Protein AF-A0A4P6FM13-F1 (afdb_monomer_lite)

Radius of gyration: 21.57 Å; chains: 1; bounding box: 32×63×70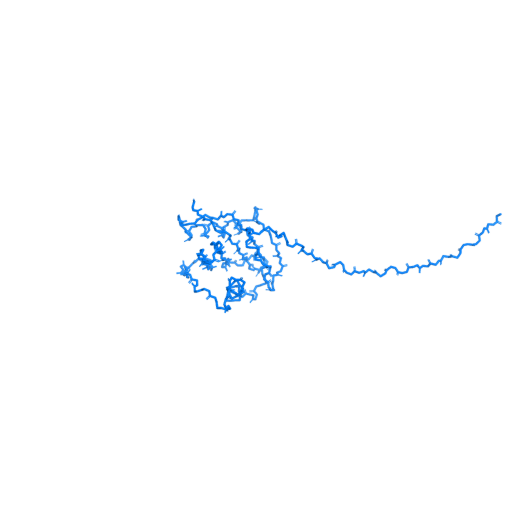 Å

pLDDT: mean 71.5, std 18.55, range [35.5, 91.69]

Structure (mmCIF, N/CA/C/O backbone):
data_AF-A0A4P6FM13-F1
#
_entry.id   AF-A0A4P6FM13-F1
#
loop_
_atom_site.group_PDB
_atom_site.id
_atom_site.type_symbol
_atom_site.label_atom_id
_atom_site.label_alt_id
_atom_site.label_comp_id
_atom_site.label_asym_id
_atom_site.label_entity_id
_atom_site.label_seq_id
_atom_site.pdbx_PDB_ins_code
_atom_site.Cartn_x
_atom_site.Cartn_y
_atom_site.Cartn_z
_atom_site.occupancy
_atom_site.B_iso_or_equiv
_atom_site.auth_seq_id
_atom_site.auth_comp_id
_atom_site.auth_asym_id
_atom_site.auth_atom_id
_atom_site.pdbx_PDB_model_num
ATOM 1 N N . MET A 1 1 ? -20.157 48.550 -53.881 1.00 40.59 1 MET A N 1
ATOM 2 C CA . MET A 1 1 ? -18.967 47.675 -53.792 1.00 40.59 1 MET A CA 1
ATOM 3 C C . MET A 1 1 ? -17.874 48.526 -53.152 1.00 40.59 1 MET A C 1
ATOM 5 O O . MET A 1 1 ? -17.616 49.578 -53.703 1.00 40.59 1 MET A O 1
ATOM 9 N N . THR A 1 2 ? -17.280 48.306 -51.981 1.00 39.50 2 THR A N 1
ATOM 10 C CA . THR A 1 2 ? -17.276 47.221 -50.989 1.00 39.50 2 THR A CA 1
ATOM 11 C C . THR A 1 2 ? -16.738 47.860 -49.692 1.00 39.50 2 THR A C 1
ATOM 13 O O . THR A 1 2 ? -15.827 48.681 -49.754 1.00 39.50 2 THR A O 1
ATOM 16 N N . ARG A 1 3 ? -17.341 47.565 -48.532 1.00 35.50 3 ARG A N 1
ATOM 17 C CA . ARG A 1 3 ? -16.972 48.131 -47.218 1.00 35.50 3 ARG A CA 1
ATOM 18 C C . ARG A 1 3 ? -15.651 47.521 -46.728 1.00 35.50 3 ARG A C 1
ATOM 20 O O . ARG A 1 3 ? -15.518 46.302 -46.743 1.00 35.50 3 ARG A O 1
ATOM 27 N N . ALA A 1 4 ? -14.718 48.353 -46.263 1.00 41.19 4 ALA A N 1
ATOM 28 C CA . ALA A 1 4 ? -13.520 47.923 -45.544 1.00 41.19 4 ALA A CA 1
ATOM 29 C C . ALA A 1 4 ? -13.876 47.613 -44.080 1.00 41.19 4 ALA A C 1
ATOM 31 O O . ALA A 1 4 ? -14.456 48.455 -43.395 1.00 41.19 4 ALA A O 1
ATOM 32 N N . ALA A 1 5 ? -13.547 46.410 -43.611 1.00 41.31 5 ALA A N 1
ATOM 33 C CA . ALA A 1 5 ? -13.718 45.999 -42.222 1.00 41.31 5 ALA A CA 1
ATOM 34 C C . ALA A 1 5 ? -12.339 45.791 -41.579 1.00 41.31 5 ALA A C 1
ATOM 36 O O . ALA A 1 5 ? -11.541 44.973 -42.033 1.00 41.31 5 ALA A O 1
ATOM 37 N N . ILE A 1 6 ? -12.070 46.568 -40.529 1.00 40.12 6 ILE A N 1
ATOM 38 C CA . ILE A 1 6 ? -10.888 46.471 -39.669 1.00 40.12 6 ILE A CA 1
ATOM 39 C C . ILE A 1 6 ? -11.057 45.235 -38.780 1.00 40.12 6 ILE A C 1
ATOM 41 O O . ILE A 1 6 ? -12.020 45.136 -38.024 1.00 40.12 6 ILE A O 1
ATOM 45 N N . THR A 1 7 ? -10.130 44.284 -38.890 1.00 38.47 7 THR A N 1
ATOM 46 C CA . THR A 1 7 ? -10.098 43.070 -38.065 1.00 38.47 7 THR A CA 1
ATOM 47 C C . THR A 1 7 ? -9.257 43.340 -36.821 1.00 38.47 7 THR A C 1
ATOM 49 O O . THR A 1 7 ? -8.052 43.555 -36.920 1.00 38.47 7 THR A O 1
ATOM 52 N N . ILE A 1 8 ? -9.893 43.339 -35.649 1.00 46.66 8 ILE A N 1
ATOM 53 C CA . ILE A 1 8 ? -9.221 43.381 -34.346 1.00 46.66 8 ILE A CA 1
ATOM 54 C C . ILE A 1 8 ? -8.972 41.930 -33.922 1.00 46.66 8 ILE A C 1
ATOM 56 O O . ILE A 1 8 ? -9.914 41.173 -33.698 1.00 46.66 8 ILE A O 1
ATOM 60 N N . ILE A 1 9 ? -7.702 41.538 -33.831 1.00 46.56 9 ILE A N 1
ATOM 61 C CA . ILE A 1 9 ? -7.288 40.227 -33.320 1.00 46.56 9 ILE A CA 1
ATOM 62 C C . ILE A 1 9 ? -7.327 40.289 -31.788 1.00 46.56 9 ILE A C 1
ATOM 64 O O . ILE A 1 9 ? -6.467 40.909 -31.166 1.00 46.56 9 ILE A O 1
ATOM 68 N N . MET A 1 10 ? -8.331 39.658 -31.174 1.00 41.50 10 MET A N 1
ATOM 69 C CA . MET A 1 10 ? -8.315 39.362 -29.740 1.00 41.50 10 MET A CA 1
ATOM 70 C C . MET A 1 10 ? -7.455 38.121 -29.491 1.00 41.50 10 MET A C 1
ATOM 72 O O . MET A 1 10 ? -7.793 37.015 -29.910 1.00 41.50 10 MET A O 1
ATOM 76 N N . LEU A 1 11 ? -6.337 38.318 -28.797 1.00 41.34 11 LEU A N 1
ATOM 77 C CA . LEU A 1 11 ? -5.464 37.260 -28.307 1.00 41.34 11 LEU A CA 1
ATOM 78 C C . LEU A 1 11 ? -6.118 36.620 -27.069 1.00 41.34 11 LEU A C 1
ATOM 80 O O . LEU A 1 11 ? -6.127 37.210 -25.990 1.00 41.34 11 LEU A O 1
ATOM 84 N N . ALA A 1 12 ? -6.707 35.433 -27.226 1.00 43.25 12 ALA A N 1
ATOM 85 C CA . ALA A 1 12 ? -7.239 34.664 -26.106 1.00 43.25 12 ALA A CA 1
ATOM 86 C C . ALA A 1 12 ? -6.076 34.041 -25.316 1.00 43.25 12 ALA A C 1
ATOM 88 O O . ALA A 1 12 ? -5.369 33.163 -25.810 1.00 43.25 12 ALA A O 1
ATOM 89 N N . LEU A 1 13 ? -5.871 34.515 -24.087 1.00 43.81 13 LEU A N 1
ATOM 90 C CA . LEU A 1 13 ? -4.984 33.893 -23.108 1.00 43.81 13 LEU A CA 1
ATOM 91 C C . LEU A 1 13 ? -5.527 32.498 -22.771 1.00 43.81 13 LEU A C 1
ATOM 93 O O . LEU A 1 13 ? -6.586 32.369 -22.160 1.00 43.81 13 LEU A O 1
ATOM 97 N N . ALA A 1 14 ? -4.802 31.456 -23.177 1.00 43.53 14 ALA A N 1
ATOM 98 C CA . ALA A 1 14 ? -5.064 30.095 -22.738 1.00 43.53 14 ALA A CA 1
ATOM 99 C C . ALA A 1 14 ? -4.696 29.980 -21.252 1.00 43.53 14 ALA A C 1
ATOM 101 O O . ALA A 1 14 ? -3.522 29.961 -20.881 1.00 43.53 14 ALA A O 1
ATOM 102 N N . THR A 1 15 ? -5.706 29.927 -20.389 1.00 55.56 15 THR A N 1
ATOM 103 C CA . THR A 1 15 ? -5.546 29.474 -19.009 1.00 55.56 15 THR A CA 1
ATOM 104 C C . THR A 1 15 ? -5.145 27.996 -19.029 1.00 55.56 15 THR A C 1
ATOM 106 O O . THR A 1 15 ? -5.813 27.200 -19.694 1.00 55.56 15 THR A O 1
ATOM 109 N N . PRO A 1 16 ? -4.082 27.567 -18.320 1.00 47.34 16 PRO A N 1
ATOM 110 C CA . PRO A 1 16 ? -3.900 26.146 -18.084 1.00 47.34 16 PRO A CA 1
ATOM 111 C C . PRO A 1 16 ? -5.087 25.684 -17.242 1.00 47.34 16 PRO A C 1
ATOM 113 O O . PRO A 1 16 ? -5.317 26.192 -16.143 1.00 47.34 16 PRO A O 1
ATOM 116 N N . ALA A 1 17 ? -5.869 24.754 -17.788 1.00 42.47 17 ALA A N 1
ATOM 117 C CA . ALA A 1 17 ? -6.887 24.047 -17.039 1.00 42.47 17 ALA A CA 1
ATOM 118 C C . ALA A 1 17 ? -6.195 23.399 -15.836 1.00 42.47 17 ALA A C 1
ATOM 120 O O . ALA A 1 17 ? -5.478 22.407 -15.967 1.00 42.47 17 ALA A O 1
ATOM 121 N N . ALA A 1 18 ? -6.379 23.993 -14.659 1.00 37.56 18 ALA A N 1
ATOM 122 C CA . ALA A 1 18 ? -6.184 23.280 -13.419 1.00 37.56 18 ALA A CA 1
ATOM 123 C C . ALA A 1 18 ? -7.119 22.072 -13.501 1.00 37.56 18 ALA A C 1
ATOM 125 O O . ALA A 1 18 ? -8.340 22.225 -13.466 1.00 37.56 18 ALA A O 1
ATOM 126 N N . CYS A 1 19 ? -6.552 20.878 -13.689 1.00 36.16 19 CYS A N 1
ATOM 127 C CA . CYS A 1 19 ? -7.250 19.629 -13.439 1.00 36.16 19 CYS A CA 1
ATOM 128 C C . CYS A 1 19 ? -7.583 19.596 -11.946 1.00 36.16 19 CYS A C 1
ATOM 130 O O . CYS A 1 19 ? -6.882 18.981 -11.146 1.00 36.16 19 CYS A O 1
ATOM 132 N N . SER A 1 20 ? -8.648 20.293 -11.565 1.00 41.97 20 SER A N 1
ATOM 133 C CA . SER A 1 20 ? -9.357 20.064 -10.322 1.00 41.97 20 SER A CA 1
ATOM 134 C C . SER A 1 20 ? -9.991 18.690 -10.465 1.00 41.97 20 SER A C 1
ATOM 136 O O . SER A 1 20 ? -11.119 18.545 -10.930 1.00 41.97 20 SER A O 1
ATOM 138 N N . ALA A 1 21 ? -9.217 17.656 -10.139 1.00 41.00 21 ALA A N 1
ATOM 139 C CA . ALA A 1 21 ? -9.750 16.340 -9.857 1.00 41.00 21 ALA A CA 1
ATOM 140 C C . ALA A 1 21 ? -10.640 16.498 -8.621 1.00 41.00 21 ALA A C 1
ATOM 142 O O . ALA A 1 21 ? -10.177 16.424 -7.484 1.00 41.00 21 ALA A O 1
ATOM 143 N N . GLN A 1 22 ? -11.911 16.819 -8.856 1.00 36.34 22 GLN A N 1
ATOM 144 C CA . GLN A 1 22 ? -12.933 16.876 -7.829 1.00 36.34 22 GLN A CA 1
ATOM 145 C C . GLN A 1 22 ? -13.074 15.448 -7.292 1.00 36.34 22 GLN A C 1
ATOM 147 O O . GLN A 1 22 ? -13.671 14.583 -7.933 1.00 36.34 22 GLN A O 1
ATOM 152 N N . ALA A 1 23 ? -12.430 15.173 -6.159 1.00 42.31 23 ALA A N 1
ATOM 153 C CA . ALA A 1 23 ? -12.583 13.914 -5.454 1.00 42.31 23 ALA A CA 1
ATOM 154 C C . ALA A 1 23 ? -14.066 13.749 -5.079 1.00 42.31 23 ALA A C 1
ATOM 156 O O . ALA A 1 23 ? -14.621 14.670 -4.471 1.00 42.31 23 ALA A O 1
ATOM 157 N N . PRO A 1 24 ? -14.726 12.629 -5.426 1.00 39.12 24 PRO A N 1
ATOM 158 C CA . PRO A 1 24 ? -16.058 12.343 -4.918 1.00 39.12 24 PRO A CA 1
ATOM 159 C C . PRO A 1 24 ? -16.025 12.360 -3.386 1.00 39.12 24 PRO A C 1
ATOM 161 O O . PRO A 1 24 ? -15.383 11.516 -2.762 1.00 39.12 24 PRO A O 1
ATOM 164 N N . GLN A 1 25 ? -16.692 13.341 -2.777 1.00 41.44 25 GLN A N 1
ATOM 165 C CA . GLN A 1 25 ? -16.957 13.358 -1.341 1.00 41.44 25 GLN A CA 1
ATOM 166 C C . GLN A 1 25 ? -18.164 12.467 -1.056 1.00 41.44 25 GLN A C 1
ATOM 168 O O . GLN A 1 25 ? -19.236 12.951 -0.711 1.00 41.44 25 GLN A O 1
ATOM 173 N N . ASP A 1 26 ? -17.994 11.160 -1.238 1.00 40.00 26 ASP A N 1
ATOM 174 C CA . ASP A 1 26 ? -18.936 10.192 -0.693 1.00 40.00 26 ASP A CA 1
ATOM 175 C C . ASP A 1 26 ? -18.405 9.783 0.684 1.00 40.00 26 ASP A C 1
ATOM 177 O O . ASP A 1 26 ? -17.382 9.104 0.802 1.00 40.00 26 ASP A O 1
ATOM 181 N N . GLY A 1 27 ? -19.050 10.288 1.740 1.00 43.03 27 GLY A N 1
ATOM 182 C CA . GLY A 1 27 ? -18.588 10.275 3.139 1.00 43.03 27 GLY A CA 1
ATOM 183 C C . GLY A 1 27 ? -18.474 8.899 3.808 1.00 43.03 27 GLY A C 1
ATOM 184 O O . GLY A 1 27 ? -18.458 8.811 5.031 1.00 43.03 27 GLY A O 1
ATOM 185 N N . THR A 1 28 ? -18.408 7.826 3.026 1.00 50.41 28 THR A N 1
ATOM 186 C CA . THR A 1 28 ? -18.241 6.438 3.478 1.00 50.41 28 THR A CA 1
ATOM 187 C C . THR A 1 28 ? -17.005 5.750 2.900 1.00 50.41 28 THR A C 1
ATOM 189 O O . THR A 1 28 ? -16.658 4.670 3.374 1.00 50.41 28 THR A O 1
ATOM 192 N N . ARG A 1 29 ? -16.293 6.363 1.942 1.00 52.78 29 ARG A N 1
ATOM 193 C CA . ARG A 1 29 ? -15.038 5.823 1.396 1.00 52.78 29 ARG A CA 1
ATOM 194 C C . ARG A 1 29 ? -13.838 6.651 1.818 1.00 52.78 29 ARG A C 1
ATOM 196 O O . ARG A 1 29 ? -13.824 7.874 1.678 1.00 52.78 29 ARG A O 1
ATOM 203 N N . MET A 1 30 ? -12.803 5.985 2.318 1.00 57.72 30 MET A N 1
ATOM 204 C CA . MET A 1 30 ? -11.558 6.655 2.666 1.00 57.72 30 MET A CA 1
ATOM 205 C C . MET A 1 30 ? -10.762 6.858 1.375 1.00 57.72 30 MET A C 1
ATOM 207 O O . MET A 1 30 ? -9.932 6.037 0.992 1.00 57.72 30 MET A O 1
ATOM 211 N N . MET A 1 31 ? -11.019 7.965 0.677 1.00 66.06 31 MET A N 1
ATOM 212 C CA . MET A 1 31 ? -10.280 8.294 -0.538 1.00 66.06 31 MET A CA 1
ATOM 213 C C . MET A 1 31 ? -8.862 8.739 -0.189 1.00 66.06 31 MET A C 1
ATOM 215 O O . MET A 1 31 ? -8.620 9.889 0.174 1.00 66.06 31 MET A O 1
ATOM 219 N N . ILE A 1 32 ? -7.906 7.823 -0.320 1.00 72.25 32 ILE A N 1
ATOM 220 C CA . ILE A 1 32 ? -6.495 8.174 -0.201 1.00 72.25 32 ILE A CA 1
ATOM 221 C C . ILE A 1 32 ? -6.089 8.975 -1.440 1.00 72.25 32 ILE A C 1
ATOM 223 O O . ILE A 1 32 ? -6.313 8.559 -2.584 1.00 72.25 32 ILE A O 1
ATOM 227 N N . ALA A 1 33 ? -5.539 10.164 -1.196 1.00 78.81 33 ALA A N 1
ATOM 228 C CA . ALA A 1 33 ? -4.975 11.006 -2.238 1.00 78.81 33 ALA A CA 1
ATOM 229 C C . ALA A 1 33 ? -3.780 10.309 -2.902 1.00 78.81 33 ALA A C 1
ATOM 231 O O . ALA A 1 33 ? -3.071 9.526 -2.268 1.00 78.81 33 ALA A O 1
ATOM 232 N N . ALA A 1 34 ? -3.536 10.621 -4.176 1.00 79.62 34 ALA A N 1
ATOM 233 C CA . ALA A 1 34 ? -2.365 10.112 -4.877 1.00 79.62 34 ALA A CA 1
ATOM 234 C C . ALA A 1 34 ? -1.080 10.533 -4.130 1.00 79.62 34 ALA A C 1
ATOM 236 O O . ALA A 1 34 ? -0.917 11.722 -3.835 1.00 79.62 34 ALA A O 1
ATOM 237 N N . PRO A 1 35 ? -0.161 9.601 -3.824 1.00 78.44 35 PRO A N 1
ATOM 238 C CA . PRO A 1 35 ? 1.081 9.942 -3.141 1.00 78.44 35 PRO A CA 1
ATOM 239 C C . PRO A 1 35 ? 1.959 10.904 -3.956 1.00 78.44 35 PRO A C 1
ATOM 241 O O . PRO A 1 35 ? 1.989 10.819 -5.190 1.00 78.44 35 PRO A O 1
ATOM 244 N N . PRO A 1 36 ? 2.759 11.765 -3.307 1.00 74.62 36 PRO A N 1
ATOM 245 C CA . PRO A 1 36 ? 3.823 12.502 -3.981 1.00 74.62 36 PRO A CA 1
ATOM 246 C C . PRO A 1 36 ? 4.779 11.553 -4.720 1.00 74.62 36 PRO A C 1
ATOM 248 O O . PRO A 1 36 ? 5.106 10.475 -4.224 1.00 74.62 36 PRO A O 1
ATOM 251 N N . GLY A 1 37 ? 5.227 11.942 -5.916 1.00 75.50 37 GLY A N 1
ATOM 252 C CA . GLY A 1 37 ? 6.067 11.076 -6.757 1.00 75.50 37 GLY A CA 1
ATOM 253 C C . GLY A 1 37 ? 5.300 9.961 -7.482 1.00 75.50 37 GLY A C 1
ATOM 254 O O . GLY A 1 37 ? 5.917 9.069 -8.071 1.00 75.50 37 GLY A O 1
ATOM 255 N N . THR A 1 38 ? 3.963 10.008 -7.473 1.00 80.38 38 THR A N 1
ATOM 256 C CA . THR A 1 38 ? 3.128 9.190 -8.362 1.00 80.38 38 THR A CA 1
ATOM 257 C C . THR A 1 38 ? 3.365 9.605 -9.808 1.00 80.38 38 THR A C 1
ATOM 259 O O . THR A 1 38 ? 3.199 10.768 -10.170 1.00 80.38 38 THR A O 1
ATOM 262 N N . ALA A 1 39 ? 3.736 8.637 -10.642 1.00 77.69 39 ALA A N 1
ATOM 263 C CA . ALA A 1 39 ? 3.867 8.831 -12.079 1.00 77.69 39 ALA A CA 1
ATOM 264 C C . ALA A 1 39 ? 2.516 8.670 -12.790 1.00 77.69 39 ALA A C 1
ATOM 266 O O . ALA A 1 39 ? 2.285 9.310 -13.814 1.00 77.69 39 ALA A O 1
ATOM 267 N N . LYS A 1 40 ? 1.624 7.815 -12.263 1.00 84.94 40 LYS A N 1
ATOM 268 C CA . LYS A 1 40 ? 0.286 7.595 -12.823 1.00 84.94 40 LYS A CA 1
ATOM 269 C C . LYS A 1 40 ? -0.679 6.964 -11.812 1.00 84.94 40 LYS A C 1
ATOM 271 O O . LYS A 1 40 ? -0.310 6.016 -11.124 1.00 84.94 40 LYS A O 1
ATOM 276 N N . ASP A 1 41 ? -1.920 7.444 -11.776 1.00 85.88 41 ASP A N 1
ATOM 277 C CA . ASP A 1 41 ? -3.051 6.754 -11.139 1.00 85.88 41 ASP A CA 1
ATOM 278 C C . ASP A 1 41 ? -3.649 5.747 -12.133 1.00 85.88 41 ASP A C 1
ATOM 280 O O . ASP A 1 41 ? -3.945 6.097 -13.279 1.00 85.88 41 ASP A O 1
ATOM 284 N N . LEU A 1 42 ? -3.765 4.490 -11.714 1.00 83.62 42 LEU A N 1
ATOM 285 C CA . LEU A 1 42 ? -4.267 3.385 -12.532 1.00 83.62 42 LEU A CA 1
ATOM 286 C C . LEU A 1 42 ? -5.730 3.037 -12.206 1.00 83.62 42 LEU A C 1
ATOM 288 O O . LEU A 1 42 ? -6.301 2.138 -12.826 1.00 83.62 42 LEU A O 1
ATOM 292 N N . GLY A 1 43 ? -6.361 3.736 -11.257 1.00 82.50 43 GLY A N 1
ATOM 293 C CA . GLY A 1 43 ? -7.733 3.467 -10.836 1.00 82.50 43 GLY A CA 1
ATOM 294 C C . GLY A 1 43 ? -7.876 2.068 -10.234 1.00 82.50 43 GLY A C 1
ATOM 295 O O . GLY A 1 43 ? -7.025 1.636 -9.460 1.00 82.50 43 GLY A O 1
ATOM 296 N N . SER A 1 44 ? -8.942 1.346 -10.592 1.00 75.19 44 SER A N 1
ATOM 297 C CA . SER A 1 44 ? -9.219 -0.012 -10.089 1.00 75.19 44 SER A CA 1
ATOM 298 C C . SER A 1 44 ? -8.299 -1.102 -10.656 1.00 75.19 44 SER A C 1
ATOM 300 O O . SER A 1 44 ? -8.397 -2.247 -10.225 1.00 75.19 44 SER A O 1
ATOM 302 N N . ALA A 1 45 ? -7.443 -0.760 -11.630 1.00 66.62 45 ALA A N 1
ATOM 303 C CA . ALA A 1 45 ? -6.553 -1.653 -12.381 1.00 66.62 45 ALA A CA 1
ATOM 304 C C . ALA A 1 45 ? -7.183 -2.994 -12.822 1.00 66.62 45 ALA A C 1
ATOM 306 O O . ALA A 1 45 ? -6.518 -4.029 -12.887 1.00 66.62 45 ALA A O 1
ATOM 307 N N . ALA A 1 46 ? -8.477 -2.972 -13.161 1.00 63.28 46 ALA A N 1
ATOM 308 C CA . ALA A 1 46 ? -9.169 -4.123 -13.725 1.00 63.28 46 ALA A CA 1
ATOM 309 C C . ALA A 1 46 ? -8.492 -4.560 -15.038 1.00 63.28 46 ALA A C 1
ATOM 311 O O . ALA A 1 46 ? -8.392 -3.775 -15.980 1.00 63.28 46 ALA A O 1
ATOM 312 N N . GLY A 1 47 ? -8.031 -5.813 -15.090 1.00 68.00 47 GLY A N 1
ATOM 313 C CA . GLY A 1 47 ? -7.354 -6.389 -16.257 1.00 68.00 47 GLY A CA 1
ATOM 314 C C . GLY A 1 47 ? -5.828 -6.243 -16.275 1.00 68.00 47 GLY A C 1
ATOM 315 O O . GLY A 1 47 ? -5.203 -6.790 -17.180 1.00 68.00 47 GLY A O 1
ATOM 316 N N . ASP A 1 48 ? -5.216 -5.573 -15.291 1.00 83.94 48 ASP A N 1
ATOM 317 C CA . ASP A 1 48 ? -3.759 -5.581 -15.109 1.00 83.94 48 ASP A CA 1
ATOM 318 C C . ASP A 1 48 ? -3.340 -6.838 -14.308 1.00 83.94 48 ASP A C 1
ATOM 320 O O . ASP A 1 48 ? -3.778 -7.014 -13.159 1.00 83.94 48 ASP A O 1
ATOM 324 N N . PRO A 1 49 ? -2.507 -7.734 -14.877 1.00 86.50 49 PRO A N 1
ATOM 325 C CA . PRO A 1 49 ? -2.054 -8.938 -14.185 1.00 86.50 49 PRO A CA 1
ATOM 326 C C . PRO A 1 49 ? -1.277 -8.650 -12.896 1.00 86.50 49 PRO A C 1
ATOM 328 O O . PRO A 1 49 ? -1.436 -9.386 -11.924 1.00 86.50 49 PRO A O 1
ATOM 331 N N . ALA A 1 50 ? -0.477 -7.581 -12.855 1.00 87.06 50 ALA A N 1
ATOM 332 C CA . ALA A 1 50 ? 0.315 -7.224 -11.68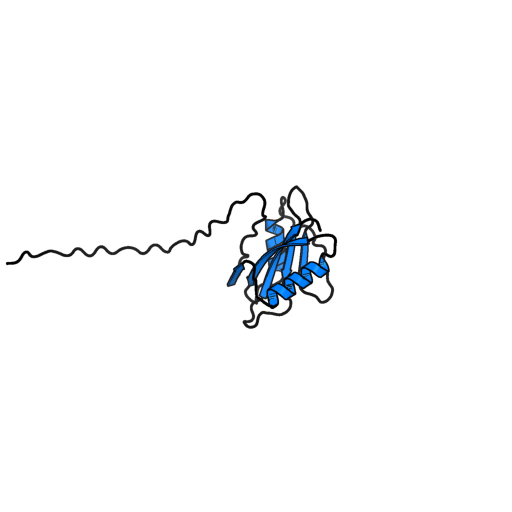0 1.00 87.06 50 ALA A CA 1
ATOM 333 C C . ALA A 1 50 ? -0.581 -6.703 -10.550 1.00 87.06 50 ALA A C 1
ATOM 335 O O . ALA A 1 50 ? -0.422 -7.099 -9.396 1.00 87.06 50 ALA A O 1
ATOM 336 N N . ALA A 1 51 ? -1.585 -5.887 -10.880 1.00 89.50 51 ALA A N 1
ATOM 337 C CA . ALA A 1 51 ? -2.568 -5.425 -9.899 1.00 89.50 51 ALA A CA 1
ATOM 338 C C . ALA A 1 51 ? -3.425 -6.572 -9.355 1.00 89.50 51 ALA A C 1
ATOM 340 O O . ALA A 1 51 ? -3.685 -6.647 -8.153 1.00 89.50 51 ALA A O 1
ATOM 341 N N . THR A 1 52 ? -3.807 -7.503 -10.229 1.00 89.44 52 THR A N 1
ATOM 342 C CA . THR A 1 52 ? -4.552 -8.709 -9.849 1.00 89.44 52 THR A CA 1
ATOM 343 C C . THR A 1 52 ? -3.718 -9.607 -8.933 1.00 89.44 52 THR A C 1
ATOM 345 O O . THR A 1 52 ? -4.225 -10.090 -7.920 1.00 89.44 52 THR A O 1
ATOM 348 N N . ALA A 1 53 ? -2.435 -9.805 -9.248 1.00 88.88 53 ALA A N 1
ATOM 349 C CA . ALA A 1 53 ? -1.517 -10.589 -8.426 1.00 88.88 53 ALA A CA 1
ATOM 350 C C . ALA A 1 53 ? -1.318 -9.962 -7.039 1.00 88.88 53 ALA A C 1
ATOM 352 O O . ALA A 1 53 ? -1.460 -10.662 -6.033 1.00 88.88 53 ALA A O 1
ATOM 353 N N . LEU A 1 54 ? -1.089 -8.646 -6.985 1.00 89.44 54 LEU A N 1
ATOM 354 C CA . LEU A 1 54 ? -0.931 -7.903 -5.735 1.00 89.44 54 LEU A CA 1
ATOM 355 C C . LEU A 1 54 ? -2.204 -7.976 -4.877 1.00 89.44 54 LEU A C 1
ATOM 357 O O . LEU A 1 54 ? -2.134 -8.272 -3.687 1.00 89.44 54 LEU A O 1
ATOM 361 N N . ALA A 1 55 ? -3.387 -7.789 -5.474 1.00 90.50 55 ALA A N 1
ATOM 362 C CA . ALA A 1 55 ? -4.663 -7.912 -4.766 1.00 90.50 55 ALA A CA 1
ATOM 363 C C . ALA A 1 55 ? -4.901 -9.329 -4.221 1.00 90.50 55 ALA A C 1
ATOM 365 O O . ALA A 1 55 ? -5.356 -9.490 -3.089 1.00 90.50 55 ALA A O 1
ATOM 366 N N . ALA A 1 56 ? -4.572 -10.363 -5.000 1.00 89.44 56 ALA A N 1
ATOM 367 C CA . ALA A 1 56 ? -4.691 -11.752 -4.563 1.00 89.44 56 ALA A CA 1
ATOM 368 C C . ALA A 1 56 ? -3.723 -12.082 -3.417 1.00 89.44 56 ALA A C 1
ATOM 370 O O . ALA A 1 56 ? -4.056 -12.866 -2.528 1.00 89.44 56 ALA A O 1
ATOM 371 N N . LEU A 1 57 ? -2.526 -11.496 -3.427 1.00 87.69 57 LEU A N 1
ATOM 372 C CA . LEU A 1 57 ? -1.559 -11.629 -2.344 1.00 87.69 57 LEU A CA 1
ATOM 373 C C . LEU A 1 57 ? -2.066 -10.946 -1.069 1.00 87.69 57 LEU A C 1
ATOM 375 O O . LEU A 1 57 ? -2.091 -11.586 -0.020 1.00 87.69 57 LEU A O 1
ATOM 379 N N . VAL A 1 58 ? -2.582 -9.718 -1.169 1.00 88.06 58 VAL A N 1
ATOM 380 C CA . VAL A 1 58 ? -3.216 -9.023 -0.037 1.00 88.06 58 VAL A CA 1
ATOM 381 C C . VAL A 1 58 ? -4.383 -9.830 0.523 1.00 88.06 58 VAL A C 1
ATOM 383 O O . VAL A 1 58 ? -4.439 -10.038 1.730 1.00 88.06 58 VAL A O 1
ATOM 386 N N . ALA A 1 59 ? -5.270 -10.348 -0.331 1.00 89.31 59 ALA A N 1
ATOM 387 C CA . ALA A 1 59 ? -6.403 -11.172 0.093 1.00 89.31 59 ALA A CA 1
ATOM 388 C C . ALA A 1 59 ? -5.961 -12.436 0.851 1.00 89.31 59 ALA A C 1
ATOM 390 O O . ALA A 1 59 ? -6.562 -12.799 1.858 1.00 89.31 59 ALA A O 1
ATOM 391 N N . ARG A 1 60 ? -4.884 -13.093 0.400 1.00 86.69 60 ARG A N 1
ATOM 392 C CA . ARG A 1 60 ? -4.293 -14.234 1.115 1.00 86.69 60 ARG A CA 1
ATOM 393 C C . ARG A 1 60 ? -3.728 -13.828 2.474 1.00 86.69 60 ARG A C 1
ATOM 395 O O . ARG A 1 60 ? -3.889 -14.578 3.431 1.00 86.69 60 ARG A O 1
ATOM 402 N N . GLN A 1 61 ? -3.091 -12.663 2.554 1.00 83.25 61 GLN A N 1
ATOM 403 C CA . GLN A 1 61 ? -2.407 -12.212 3.761 1.00 83.25 61 GLN A CA 1
ATOM 404 C C . GLN A 1 61 ? -3.366 -11.743 4.859 1.00 83.25 61 GLN A C 1
ATOM 406 O O . GLN A 1 61 ? -3.136 -12.029 6.031 1.00 83.25 61 GLN A O 1
ATOM 411 N N . ILE A 1 62 ? -4.443 -11.045 4.487 1.00 83.31 62 ILE A N 1
ATOM 412 C CA . ILE A 1 62 ? -5.481 -10.613 5.438 1.00 83.31 62 ILE A CA 1
ATOM 413 C C . ILE A 1 62 ? -6.379 -11.774 5.893 1.00 83.31 62 ILE A C 1
ATOM 415 O O . ILE A 1 62 ? -7.080 -11.644 6.893 1.00 83.31 62 ILE A O 1
ATOM 419 N N . GLY A 1 63 ? -6.345 -12.907 5.184 1.00 78.38 63 GLY A N 1
ATOM 420 C CA . GLY A 1 63 ? -7.059 -14.124 5.556 1.00 78.38 63 GLY A CA 1
ATOM 421 C C . GLY A 1 63 ? -8.579 -13.948 5.615 1.00 78.38 63 GLY A C 1
ATOM 422 O O . GLY A 1 63 ? -9.155 -13.103 4.939 1.00 78.38 63 GLY A O 1
ATOM 423 N N . GLY A 1 64 ? -9.239 -14.775 6.429 1.00 79.38 64 GLY A N 1
ATOM 424 C CA . GLY A 1 64 ? -10.692 -14.729 6.637 1.00 79.38 64 GLY A CA 1
ATOM 425 C C . GLY A 1 64 ? -11.170 -13.617 7.576 1.00 79.38 64 GLY A C 1
ATOM 426 O O . GLY A 1 64 ? -12.358 -13.566 7.873 1.00 79.38 64 GLY A O 1
ATOM 427 N N . ASP A 1 65 ? -10.272 -12.752 8.056 1.00 81.50 65 ASP A N 1
ATOM 428 C CA . ASP A 1 65 ? -10.620 -11.663 8.977 1.00 81.50 65 ASP A CA 1
ATOM 429 C C . ASP A 1 65 ? -11.224 -10.457 8.243 1.00 81.50 65 ASP A C 1
ATOM 431 O O . ASP A 1 65 ? -11.939 -9.654 8.844 1.00 81.50 65 ASP A O 1
ATOM 435 N N . TYR A 1 66 ? -10.936 -10.323 6.943 1.00 86.38 66 TYR A N 1
ATOM 436 C CA . TYR A 1 66 ? -11.354 -9.188 6.129 1.00 86.38 66 TYR A CA 1
ATOM 437 C C . TYR A 1 66 ? -11.612 -9.583 4.677 1.00 86.38 66 TYR A C 1
ATOM 439 O O . TYR A 1 66 ? -10.963 -10.464 4.118 1.00 86.38 66 TYR A O 1
ATOM 447 N N . ARG A 1 67 ? -12.486 -8.823 4.016 1.00 91.00 67 ARG A N 1
ATOM 448 C CA . ARG A 1 67 ? -12.689 -8.865 2.565 1.00 91.00 67 ARG A CA 1
ATOM 449 C C . ARG A 1 67 ? -12.232 -7.562 1.919 1.00 91.00 67 ARG A C 1
ATOM 451 O O . ARG A 1 67 ? -12.565 -6.481 2.399 1.00 91.00 67 ARG A O 1
ATOM 458 N N . ILE A 1 68 ? -11.555 -7.648 0.772 1.00 90.88 68 ILE A N 1
ATOM 459 C CA . ILE A 1 68 ? -11.277 -6.474 -0.073 1.00 90.88 68 ILE A CA 1
ATOM 460 C C . ILE A 1 68 ? -12.600 -5.972 -0.675 1.00 90.88 68 ILE A C 1
ATOM 462 O O . ILE A 1 68 ? -13.243 -6.679 -1.455 1.00 90.88 68 ILE A O 1
ATOM 466 N N . GLN A 1 69 ? -13.010 -4.756 -0.316 1.00 91.00 69 GLN A N 1
ATOM 467 C CA . GLN A 1 69 ? -14.206 -4.096 -0.857 1.00 91.00 69 GLN A CA 1
ATOM 468 C C . GLN A 1 69 ? -13.896 -3.287 -2.112 1.00 91.00 69 GLN A C 1
ATOM 470 O O . GLN A 1 69 ? -14.681 -3.263 -3.061 1.00 91.00 69 GLN A O 1
ATOM 475 N N . SER A 1 70 ? -12.758 -2.600 -2.107 1.00 89.44 70 SER A N 1
ATOM 476 C CA . SER A 1 70 ? -12.285 -1.813 -3.235 1.00 89.44 70 SER A CA 1
ATOM 477 C C . SER A 1 70 ? -10.759 -1.775 -3.237 1.00 89.44 70 SER A C 1
ATOM 479 O O . SER A 1 70 ? -10.116 -1.980 -2.205 1.00 89.44 70 SER A O 1
ATOM 481 N N . ALA A 1 71 ? -10.182 -1.542 -4.413 1.00 90.56 71 ALA A N 1
ATOM 482 C CA . ALA A 1 71 ? -8.751 -1.370 -4.583 1.00 90.56 71 ALA A CA 1
ATOM 483 C C . ALA A 1 71 ? -8.481 -0.214 -5.546 1.00 90.56 71 ALA A C 1
ATOM 485 O O . ALA A 1 71 ? -9.215 -0.024 -6.522 1.00 90.56 71 ALA A O 1
ATOM 486 N N . ARG A 1 72 ? -7.422 0.545 -5.275 1.00 90.62 72 ARG A N 1
ATOM 487 C CA . ARG A 1 72 ? -6.924 1.598 -6.156 1.00 90.62 72 ARG A CA 1
ATOM 488 C C . ARG A 1 72 ? -5.415 1.496 -6.279 1.00 90.62 72 ARG A C 1
ATOM 490 O O . ARG A 1 72 ? -4.724 1.326 -5.276 1.00 90.62 72 ARG A O 1
ATOM 497 N N . PHE A 1 73 ? -4.914 1.597 -7.500 1.00 90.94 73 PHE A N 1
ATOM 498 C CA . PHE A 1 73 ? -3.520 1.317 -7.808 1.00 90.94 73 PHE A CA 1
ATOM 499 C C . PHE A 1 73 ? -2.815 2.539 -8.371 1.00 90.94 73 PHE A C 1
ATOM 501 O O . PHE A 1 73 ? -3.378 3.317 -9.139 1.00 90.94 73 PHE A O 1
ATOM 508 N N . PHE A 1 74 ? -1.545 2.672 -8.020 1.00 90.81 74 PHE A N 1
ATOM 509 C CA . PHE A 1 74 ? -0.698 3.769 -8.445 1.00 90.81 74 PHE A CA 1
ATOM 510 C C . PHE A 1 74 ? 0.616 3.215 -8.961 1.00 90.81 74 PHE A C 1
ATOM 512 O O . PHE A 1 74 ? 1.229 2.335 -8.354 1.00 90.81 74 PHE A O 1
ATOM 519 N N . ARG A 1 75 ? 1.068 3.779 -10.074 1.00 90.69 75 ARG A N 1
ATOM 520 C CA . ARG A 1 75 ? 2.429 3.602 -10.553 1.00 90.69 75 ARG A CA 1
ATOM 521 C C . ARG A 1 75 ? 3.291 4.714 -9.979 1.00 90.69 75 ARG A C 1
ATOM 523 O O . ARG A 1 75 ? 3.091 5.894 -10.281 1.00 90.69 75 ARG A O 1
ATOM 530 N N . MET A 1 76 ? 4.270 4.330 -9.178 1.00 89.38 76 MET A N 1
ATOM 531 C CA . MET A 1 76 ? 5.230 5.234 -8.559 1.00 89.38 76 MET A CA 1
ATOM 532 C C . MET A 1 76 ? 6.569 5.203 -9.288 1.00 89.38 76 MET A C 1
ATOM 534 O O . MET A 1 76 ? 6.934 4.209 -9.921 1.00 89.38 76 MET A O 1
ATOM 538 N N . GLN A 1 77 ? 7.318 6.298 -9.186 1.00 88.44 77 GLN A N 1
ATOM 539 C CA . GLN A 1 77 ? 8.704 6.334 -9.648 1.00 88.44 77 GLN A CA 1
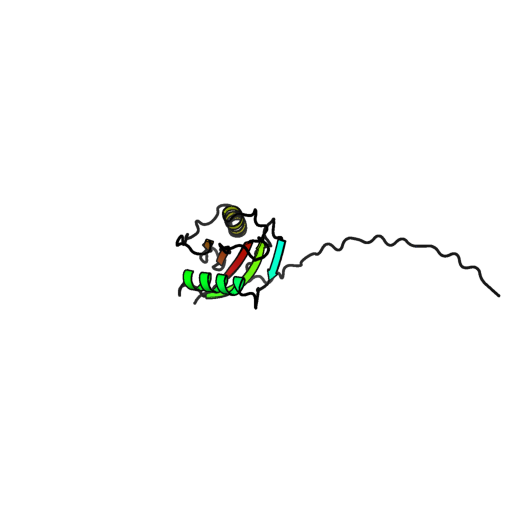ATOM 540 C C . GLN A 1 77 ? 9.555 5.304 -8.887 1.00 88.44 77 GLN A C 1
ATOM 542 O O . GLN A 1 77 ? 9.379 5.119 -7.683 1.00 88.44 77 GLN A O 1
ATOM 547 N N . ALA A 1 78 ? 10.519 4.681 -9.572 1.00 84.88 78 ALA A N 1
ATOM 548 C CA . ALA A 1 78 ? 11.378 3.624 -9.021 1.00 84.88 78 ALA A CA 1
ATOM 549 C C . ALA A 1 78 ? 12.108 4.021 -7.723 1.00 84.88 78 ALA A C 1
ATOM 551 O O . ALA A 1 78 ? 12.300 3.198 -6.828 1.00 84.88 78 ALA A O 1
ATOM 552 N N . VAL A 1 79 ? 12.492 5.299 -7.621 1.00 85.62 79 VAL A N 1
ATOM 553 C CA . VAL A 1 79 ? 13.218 5.867 -6.474 1.00 85.62 79 VAL A CA 1
ATOM 554 C C . VAL A 1 79 ? 12.381 5.892 -5.192 1.00 85.62 79 VAL A C 1
ATOM 556 O O . VAL A 1 79 ? 12.933 5.957 -4.093 1.00 85.62 79 VAL A O 1
ATOM 559 N N . ILE A 1 80 ? 11.051 5.817 -5.297 1.00 84.31 80 ILE A N 1
ATOM 560 C CA . ILE A 1 80 ? 10.192 5.826 -4.119 1.00 84.31 80 ILE A CA 1
ATOM 561 C C . ILE A 1 80 ? 10.249 4.452 -3.441 1.00 84.31 80 ILE A C 1
ATOM 563 O O . ILE A 1 80 ? 9.882 3.414 -3.995 1.00 84.31 80 ILE A O 1
ATOM 567 N N . GLY A 1 81 ? 10.772 4.444 -2.217 1.00 84.06 81 GLY A N 1
ATOM 568 C CA . GLY A 1 81 ? 10.853 3.259 -1.371 1.00 84.06 81 GLY A CA 1
ATOM 569 C C . GLY A 1 81 ? 9.583 3.028 -0.556 1.00 84.06 81 GLY A C 1
ATOM 570 O O . GLY A 1 81 ? 8.802 3.949 -0.311 1.00 84.06 81 GLY A O 1
ATOM 571 N N . TRP A 1 82 ? 9.429 1.800 -0.066 1.00 84.81 82 TRP A N 1
ATOM 572 C CA . TRP A 1 82 ? 8.341 1.398 0.826 1.00 84.81 82 TRP A CA 1
ATOM 573 C C . TRP A 1 82 ? 8.162 2.318 2.032 1.00 84.81 82 TRP A C 1
ATOM 575 O O . TRP A 1 82 ? 7.055 2.774 2.296 1.00 84.81 82 TRP A O 1
ATOM 585 N N . ASN A 1 83 ? 9.259 2.680 2.703 1.00 81.75 83 ASN A N 1
ATOM 586 C CA . ASN A 1 83 ? 9.221 3.557 3.876 1.00 81.75 83 ASN A CA 1
ATOM 587 C C . ASN A 1 83 ? 8.545 4.908 3.595 1.00 81.75 83 ASN A C 1
ATOM 589 O O . ASN A 1 83 ? 7.897 5.462 4.480 1.00 81.75 83 ASN A O 1
ATOM 593 N N . SER A 1 84 ? 8.685 5.448 2.379 1.00 83.50 84 SER A N 1
ATOM 594 C CA . SER A 1 84 ? 8.019 6.696 1.990 1.00 83.50 84 SER A CA 1
ATOM 595 C C . SER A 1 84 ? 6.518 6.491 1.794 1.00 83.50 84 SER A C 1
ATOM 597 O O . SER A 1 84 ? 5.727 7.326 2.229 1.00 83.50 84 SER A O 1
ATOM 599 N N . VAL A 1 85 ? 6.124 5.368 1.186 1.00 83.88 85 VAL A N 1
ATOM 600 C CA . VAL A 1 85 ? 4.716 4.999 0.985 1.00 83.88 85 VAL A CA 1
ATOM 601 C C . VAL A 1 85 ? 4.027 4.751 2.322 1.00 83.88 85 VAL A C 1
ATOM 603 O O . VAL A 1 85 ? 3.031 5.410 2.611 1.00 83.88 85 VAL A O 1
ATOM 606 N N . SER A 1 86 ? 4.596 3.886 3.163 1.00 79.25 86 SER A N 1
ATOM 607 C CA . SER A 1 86 ? 4.074 3.563 4.496 1.00 79.25 86 SER A CA 1
ATOM 608 C C . SER A 1 86 ? 3.872 4.826 5.345 1.00 79.25 86 SER A C 1
ATOM 610 O O . SER A 1 86 ? 2.773 5.077 5.839 1.00 79.25 86 SER A O 1
ATOM 612 N N . LYS A 1 87 ? 4.877 5.717 5.417 1.00 79.19 87 LYS A N 1
ATOM 613 C CA . LYS A 1 87 ? 4.764 6.998 6.144 1.00 79.19 87 LYS A CA 1
ATOM 614 C C . LYS A 1 87 ? 3.687 7.922 5.580 1.00 79.19 87 LYS A C 1
ATOM 616 O O . LYS A 1 87 ? 2.983 8.566 6.355 1.00 79.19 87 LYS A O 1
ATOM 621 N N . PHE A 1 88 ? 3.555 8.004 4.257 1.00 82.88 88 PHE A N 1
ATOM 622 C CA . PHE A 1 88 ? 2.512 8.811 3.626 1.00 82.88 88 PHE A CA 1
ATOM 623 C C . PHE A 1 88 ? 1.113 8.300 3.996 1.00 82.88 88 PHE A C 1
ATOM 625 O O . PHE A 1 88 ? 0.281 9.079 4.464 1.00 82.88 88 PHE A O 1
ATOM 632 N N . VAL A 1 89 ? 0.869 6.992 3.852 1.00 79.94 89 VAL A N 1
ATOM 633 C CA . VAL A 1 89 ? -0.420 6.362 4.197 1.00 79.94 89 VAL A CA 1
ATOM 634 C C . VAL A 1 89 ? -0.737 6.554 5.673 1.00 79.94 89 VAL A C 1
ATOM 636 O O . VAL A 1 89 ? -1.834 6.980 6.036 1.00 79.94 89 VAL A O 1
ATOM 639 N N . ALA A 1 90 ? 0.245 6.294 6.527 1.00 74.88 90 ALA A N 1
ATOM 640 C CA . ALA A 1 90 ? 0.126 6.482 7.955 1.00 74.88 90 ALA A CA 1
ATOM 641 C C . ALA A 1 90 ? -0.221 7.927 8.341 1.00 74.88 90 ALA A C 1
ATOM 643 O O . ALA A 1 90 ? -1.091 8.137 9.185 1.00 74.88 90 ALA A O 1
ATOM 644 N N . GLY A 1 91 ? 0.403 8.921 7.703 1.00 75.25 91 GLY A N 1
ATOM 645 C CA . GLY A 1 91 ? 0.086 10.335 7.910 1.00 75.25 91 GLY A CA 1
ATOM 646 C C . GLY A 1 91 ? -1.352 10.689 7.520 1.00 75.25 91 GLY A C 1
ATOM 647 O O . GLY A 1 91 ? -1.999 11.456 8.224 1.00 75.25 91 GLY A O 1
ATOM 648 N N . GLN A 1 92 ? -1.885 10.087 6.452 1.00 76.00 92 GLN A N 1
ATOM 649 C CA . GLN A 1 92 ? -3.290 10.255 6.051 1.00 76.00 92 GLN A CA 1
ATOM 650 C C . GLN A 1 92 ? -4.268 9.547 7.009 1.00 76.00 92 GLN A C 1
ATOM 652 O O . GLN A 1 92 ? -5.400 9.994 7.198 1.00 76.00 92 GLN A O 1
ATOM 657 N N . ARG A 1 93 ? -3.854 8.428 7.620 1.00 69.88 93 ARG A N 1
ATOM 658 C CA . ARG A 1 93 ? -4.672 7.660 8.577 1.00 69.88 93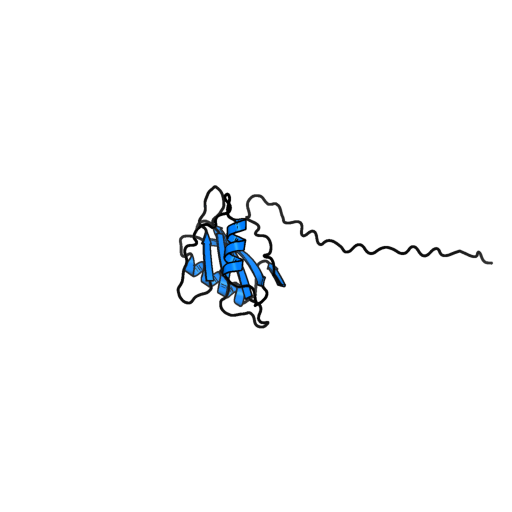 ARG A CA 1
ATOM 659 C C . ARG A 1 93 ? -4.666 8.257 9.976 1.00 69.88 93 ARG A C 1
ATOM 661 O O . ARG A 1 93 ? -5.678 8.154 10.673 1.00 69.88 93 ARG A O 1
ATOM 668 N N . SER A 1 94 ? -3.555 8.838 10.408 1.00 65.81 94 SER A N 1
ATOM 669 C CA . SER A 1 94 ? -3.390 9.263 11.791 1.00 65.81 94 SER A CA 1
ATOM 670 C C . SER A 1 94 ? -4.339 10.409 12.149 1.00 65.81 94 SER A C 1
ATOM 672 O O . SER A 1 94 ? -4.461 11.386 11.418 1.00 65.81 94 SER A O 1
ATOM 674 N N . SER A 1 95 ? -5.026 10.294 13.286 1.00 55.16 95 SER A N 1
ATOM 675 C CA . SER A 1 95 ? -5.715 11.423 13.932 1.00 55.16 95 SER A CA 1
ATOM 676 C C . SER A 1 95 ? -4.779 12.233 14.839 1.00 55.16 95 SER A C 1
ATOM 678 O O . SER A 1 95 ? -5.153 13.319 15.270 1.00 55.16 95 SER A O 1
ATOM 680 N N . THR A 1 96 ? -3.573 11.722 15.123 1.00 50.38 96 THR A N 1
ATOM 681 C CA . THR A 1 96 ? -2.614 12.272 16.101 1.00 50.38 96 THR A CA 1
ATOM 682 C C . THR A 1 96 ? -1.217 12.539 15.520 1.00 50.38 96 THR A C 1
ATOM 684 O O . THR A 1 96 ? -0.325 12.976 16.239 1.00 50.38 96 THR A O 1
ATOM 687 N N . GLY A 1 97 ? -0.999 12.283 14.225 1.00 44.22 97 GLY A N 1
ATOM 688 C CA . GLY A 1 97 ? 0.290 12.433 13.536 1.00 44.22 97 GLY A CA 1
ATOM 689 C C . GLY A 1 97 ? 1.269 11.259 13.699 1.00 44.22 97 GLY A C 1
ATOM 690 O O . GLY A 1 97 ? 2.302 11.247 13.033 1.00 44.22 97 GLY A O 1
ATOM 691 N N . MET A 1 98 ? 0.955 10.255 14.527 1.00 44.88 98 MET A N 1
ATOM 692 C CA . MET A 1 98 ? 1.743 9.022 14.653 1.00 44.88 98 MET A CA 1
ATOM 693 C C . MET A 1 98 ? 1.151 7.891 13.791 1.00 44.88 98 MET A C 1
ATOM 695 O O . MET A 1 98 ? -0.051 7.625 13.896 1.00 44.88 98 MET A O 1
ATOM 699 N N . PRO A 1 99 ? 1.956 7.224 12.942 1.00 50.31 99 PRO A N 1
ATOM 700 C CA . PRO A 1 99 ? 1.560 6.000 12.255 1.00 50.31 99 PRO A CA 1
ATOM 701 C C . PRO A 1 99 ? 1.082 4.929 13.238 1.00 50.31 99 PRO A C 1
ATOM 703 O O . PRO A 1 99 ? 1.800 4.668 14.204 1.00 50.31 99 PRO A O 1
ATOM 706 N N . PRO A 1 100 ? -0.059 4.259 13.003 1.00 53.62 100 PRO A N 1
ATOM 707 C CA . PRO A 1 100 ? -0.325 2.992 13.673 1.00 53.62 100 PRO A CA 1
ATOM 708 C C . PRO A 1 100 ? 0.812 2.028 13.329 1.00 53.62 100 PRO A C 1
ATOM 710 O O . PRO A 1 100 ? 1.202 1.963 12.161 1.00 53.62 100 PRO A O 1
ATOM 713 N N . SER A 1 101 ? 1.340 1.293 14.310 1.00 54.38 101 SER A N 1
ATOM 714 C CA . SER A 1 101 ? 2.317 0.236 14.038 1.00 54.38 101 SER A CA 1
ATOM 715 C C . SER A 1 101 ? 1.649 -0.809 13.145 1.00 54.38 101 SER A C 1
ATOM 717 O O . SER A 1 101 ? 0.701 -1.459 13.600 1.00 54.38 101 SER A O 1
ATOM 719 N N . PRO A 1 102 ? 2.078 -0.967 11.885 1.00 57.88 102 PRO A N 1
ATOM 720 C CA . PRO A 1 102 ? 1.468 -1.955 11.020 1.00 57.88 102 PRO A CA 1
ATOM 721 C C . PRO A 1 102 ? 1.773 -3.348 11.571 1.00 57.88 102 PRO A C 1
ATOM 723 O O . PRO A 1 102 ? 2.824 -3.596 12.174 1.00 57.88 102 PRO A O 1
ATOM 726 N N . ARG A 1 103 ? 0.846 -4.284 11.360 1.00 61.53 103 ARG A N 1
ATOM 727 C CA . ARG A 1 103 ? 1.189 -5.700 11.480 1.00 61.53 103 ARG A CA 1
ATOM 728 C C . ARG A 1 103 ? 2.044 -6.050 10.269 1.00 61.53 103 ARG A C 1
ATOM 730 O O . ARG A 1 103 ? 1.510 -6.309 9.196 1.00 61.53 103 ARG A O 1
ATOM 737 N N . PHE A 1 104 ? 3.361 -5.986 10.445 1.00 54.16 104 PHE A N 1
ATOM 738 C CA . PHE A 1 104 ? 4.306 -6.392 9.415 1.00 54.16 104 PHE A CA 1
ATOM 739 C C . PHE A 1 104 ? 4.147 -7.887 9.160 1.00 54.16 104 PHE A C 1
ATOM 741 O O . PHE A 1 104 ? 4.368 -8.713 10.048 1.00 54.16 104 PHE A O 1
ATOM 748 N N . HIS A 1 105 ? 3.771 -8.231 7.938 1.00 52.88 105 HIS A N 1
ATOM 749 C CA . HIS A 1 105 ? 3.878 -9.590 7.443 1.00 52.88 105 HIS A CA 1
ATOM 750 C C . HIS A 1 105 ? 5.157 -9.676 6.619 1.00 52.88 105 HIS A C 1
ATOM 752 O O . HIS A 1 105 ? 5.139 -9.516 5.405 1.00 52.88 105 HIS A O 1
ATOM 758 N N . ASP A 1 106 ? 6.280 -9.858 7.312 1.00 46.09 106 ASP A N 1
ATOM 759 C CA . ASP A 1 106 ? 7.578 -10.031 6.669 1.00 46.09 106 ASP A CA 1
ATOM 760 C C . ASP A 1 106 ? 7.791 -11.527 6.402 1.00 46.09 106 ASP A C 1
ATOM 762 O O . ASP A 1 106 ? 7.986 -12.326 7.321 1.00 46.09 106 ASP A O 1
ATOM 766 N N . GLY A 1 107 ? 7.636 -11.926 5.141 1.00 38.91 107 GLY A N 1
ATOM 767 C CA . GLY A 1 107 ? 7.625 -13.330 4.731 1.00 38.91 107 GLY A CA 1
ATOM 768 C C . GLY A 1 107 ? 7.977 -13.543 3.263 1.00 38.91 107 GLY A C 1
ATOM 769 O O . GLY A 1 107 ? 7.391 -14.412 2.627 1.00 38.91 107 GLY A O 1
ATOM 770 N N . GLY A 1 108 ? 8.889 -12.738 2.703 1.00 44.59 108 GLY A N 1
ATOM 771 C CA . GLY A 1 108 ? 9.348 -12.912 1.315 1.00 44.59 108 GLY A CA 1
ATOM 772 C C . GLY A 1 108 ? 8.275 -12.644 0.251 1.00 44.59 108 GLY A C 1
ATOM 773 O O . GLY A 1 108 ? 8.345 -13.206 -0.838 1.00 44.59 108 GLY A O 1
ATOM 774 N N . LEU A 1 109 ? 7.284 -11.816 0.585 1.00 49.19 109 LEU A N 1
ATOM 775 C CA . LEU A 1 109 ? 6.163 -11.399 -0.254 1.00 49.19 109 LEU A CA 1
ATOM 776 C C . LEU A 1 109 ? 6.087 -9.863 -0.267 1.00 49.19 109 LEU A C 1
ATOM 778 O O . LEU A 1 109 ? 6.671 -9.215 0.602 1.00 49.19 109 LEU A O 1
ATOM 782 N N . ASP A 1 110 ? 5.387 -9.307 -1.261 1.00 57.91 110 ASP A N 1
ATOM 783 C CA . ASP A 1 110 ? 5.089 -7.876 -1.420 1.00 57.91 110 ASP A CA 1
ATOM 784 C C . ASP A 1 110 ? 4.871 -7.148 -0.079 1.00 57.91 110 ASP A C 1
ATOM 786 O O . ASP A 1 110 ? 4.247 -7.672 0.845 1.00 57.91 110 ASP A O 1
ATOM 790 N N . LEU A 1 111 ? 5.381 -5.919 0.030 1.00 74.31 111 LEU A N 1
ATOM 791 C CA . LEU A 1 111 ? 5.406 -5.177 1.292 1.00 74.31 111 LEU A CA 1
ATOM 792 C C . LEU A 1 111 ? 3.991 -4.700 1.622 1.00 74.31 111 LEU A C 1
ATOM 794 O O . LEU A 1 111 ? 3.431 -3.922 0.851 1.00 74.31 111 LEU A O 1
ATOM 798 N N . ILE A 1 112 ? 3.414 -5.173 2.732 1.00 80.12 112 ILE A N 1
ATOM 799 C CA . ILE A 1 112 ? 2.025 -4.897 3.130 1.00 80.12 112 ILE A CA 1
ATOM 800 C C . ILE A 1 112 ? 1.965 -4.289 4.531 1.00 80.12 112 ILE A C 1
ATOM 802 O O . ILE A 1 112 ? 2.464 -4.878 5.489 1.00 80.12 112 ILE A O 1
ATOM 806 N N . ASP A 1 113 ? 1.243 -3.175 4.654 1.00 84.00 113 ASP A N 1
ATOM 807 C CA . ASP A 1 113 ? 0.788 -2.628 5.932 1.00 84.00 113 ASP A CA 1
ATOM 808 C C . ASP A 1 113 ? -0.729 -2.824 6.051 1.00 84.00 113 ASP A C 1
ATOM 810 O O . ASP A 1 113 ? -1.500 -2.329 5.221 1.00 84.00 113 ASP A O 1
ATOM 814 N N . LEU A 1 114 ? -1.162 -3.518 7.107 1.00 83.06 114 LEU A N 1
ATOM 815 C CA . LEU A 1 114 ? -2.570 -3.663 7.481 1.00 83.06 114 LEU A CA 1
ATOM 816 C C . LEU A 1 114 ? -2.922 -2.717 8.632 1.00 83.06 114 LEU A C 1
ATOM 818 O O . LEU A 1 114 ? -2.299 -2.751 9.696 1.00 83.06 114 LEU A O 1
ATOM 822 N N . TYR A 1 115 ? -3.982 -1.937 8.441 1.00 80.69 115 TYR A N 1
ATOM 823 C CA . TYR A 1 115 ? -4.553 -1.042 9.437 1.00 80.69 115 TYR A CA 1
ATOM 824 C C . TYR A 1 115 ? -5.971 -1.513 9.800 1.00 80.69 115 TYR A C 1
ATOM 826 O O . TYR A 1 115 ? -6.880 -1.377 8.975 1.00 80.69 115 TYR A O 1
ATOM 834 N N . PRO A 1 116 ? -6.201 -2.039 11.015 1.00 79.19 116 PRO A N 1
ATOM 835 C CA . PRO A 1 116 ? -7.532 -2.460 11.443 1.00 79.19 116 PRO A CA 1
ATOM 836 C C . PRO A 1 116 ? -8.503 -1.273 11.534 1.00 79.19 116 PRO A C 1
ATOM 838 O O . PRO A 1 116 ? -8.107 -0.104 11.466 1.00 79.19 116 PRO A O 1
ATOM 841 N N . ALA A 1 117 ? -9.794 -1.579 11.663 1.00 79.50 117 ALA A N 1
ATOM 842 C CA . ALA A 1 117 ? -10.812 -0.563 11.896 1.00 79.50 117 ALA A CA 1
ATOM 843 C C . ALA A 1 117 ? -10.624 0.057 13.291 1.00 79.50 117 ALA A C 1
ATOM 845 O O . ALA A 1 117 ? -10.567 -0.659 14.289 1.00 79.50 117 ALA A O 1
ATOM 846 N N . GLU A 1 118 ? -10.535 1.384 13.364 1.00 73.94 118 GLU A N 1
ATOM 847 C CA . GLU A 1 118 ? -10.307 2.113 14.616 1.00 73.94 118 GLU A CA 1
ATOM 848 C C . GLU A 1 118 ? -10.922 3.517 14.538 1.00 73.94 118 GLU A C 1
ATOM 850 O O . GLU A 1 118 ? -10.856 4.179 13.501 1.00 73.94 118 GLU A O 1
ATOM 855 N N . GLY A 1 119 ? -11.545 3.982 15.629 1.00 69.56 119 GLY A N 1
ATOM 856 C CA . GLY A 1 119 ? -12.047 5.359 15.739 1.00 69.56 119 GLY A CA 1
ATOM 857 C C . GLY A 1 119 ? -13.063 5.759 14.659 1.00 69.56 119 GLY A C 1
ATOM 858 O O . GLY A 1 119 ? -13.036 6.895 14.193 1.00 69.56 119 GLY A O 1
ATOM 859 N N . GLY A 1 120 ? -13.914 4.825 14.213 1.00 71.38 120 GLY A N 1
ATOM 860 C CA . GLY A 1 120 ? -14.893 5.052 13.139 1.00 71.38 120 GLY A CA 1
ATOM 861 C C . GLY A 1 120 ? -14.312 5.030 11.720 1.00 71.38 120 GLY A C 1
ATOM 862 O O . GLY A 1 120 ? -15.052 5.227 10.760 1.00 71.38 120 GLY A O 1
ATOM 863 N N . LYS A 1 121 ? -13.008 4.771 11.561 1.00 74.75 121 LYS A N 1
ATOM 864 C CA . LYS A 1 121 ? -12.369 4.598 10.251 1.00 74.75 121 LYS A CA 1
ATOM 865 C C . LYS A 1 121 ? -12.411 3.119 9.848 1.00 74.75 121 LYS A C 1
ATOM 867 O O . LYS A 1 121 ? -12.092 2.270 10.684 1.00 74.75 121 LYS A O 1
ATOM 872 N N . PRO A 1 122 ? -12.754 2.791 8.588 1.00 81.19 122 PRO A N 1
ATOM 873 C CA . PRO A 1 122 ? -12.782 1.406 8.126 1.00 81.19 122 PRO A CA 1
ATOM 874 C C . PRO A 1 122 ? -11.385 0.775 8.156 1.00 81.19 122 PRO A C 1
ATOM 876 O O . PRO A 1 122 ? -10.366 1.478 8.194 1.00 81.19 122 PRO A O 1
ATOM 879 N N . ALA A 1 123 ? -11.332 -0.555 8.136 1.00 85.69 123 ALA A N 1
ATOM 880 C CA . ALA A 1 123 ? -10.080 -1.274 7.955 1.00 85.69 123 ALA A CA 1
ATOM 881 C C . ALA A 1 123 ? -9.512 -0.999 6.553 1.00 85.69 123 ALA A C 1
ATOM 883 O O . ALA A 1 123 ? -10.242 -0.725 5.598 1.00 85.69 123 ALA A O 1
ATOM 884 N N . PHE A 1 124 ? -8.192 -1.022 6.435 1.00 87.19 124 PHE A N 1
ATOM 885 C CA . PHE A 1 124 ? -7.498 -0.618 5.221 1.00 87.19 124 PHE A CA 1
ATOM 886 C C . PHE A 1 124 ? -6.150 -1.335 5.114 1.00 87.19 124 PHE A C 1
ATOM 888 O O . PHE A 1 124 ? -5.491 -1.542 6.131 1.00 87.19 124 PHE A O 1
ATOM 895 N N . ALA A 1 125 ? -5.705 -1.667 3.904 1.00 88.12 125 ALA A N 1
ATOM 896 C CA . ALA A 1 125 ? -4.353 -2.162 3.658 1.00 88.12 125 ALA A CA 1
ATOM 897 C C . ALA A 1 125 ? -3.667 -1.390 2.528 1.00 88.12 125 ALA A C 1
ATOM 899 O O . ALA A 1 125 ? -4.306 -0.991 1.556 1.00 88.12 125 ALA A O 1
ATOM 900 N N . VAL A 1 126 ? -2.354 -1.208 2.631 1.00 89.00 126 VAL A N 1
ATOM 901 C CA . VAL A 1 126 ? -1.507 -0.744 1.523 1.00 89.00 126 VAL A CA 1
ATOM 902 C C . VAL A 1 126 ? -0.501 -1.830 1.198 1.00 89.00 126 VAL A C 1
ATOM 904 O O . VAL A 1 126 ? 0.043 -2.452 2.106 1.00 89.00 126 VAL A O 1
ATOM 907 N N . ALA A 1 127 ? -0.265 -2.053 -0.090 1.00 90.00 127 ALA A N 1
ATOM 908 C CA . ALA A 1 127 ? 0.716 -3.013 -0.565 1.00 90.00 127 ALA A CA 1
ATOM 909 C C . ALA A 1 127 ? 1.602 -2.408 -1.652 1.00 90.00 127 ALA A C 1
ATOM 911 O O . ALA A 1 127 ? 1.130 -1.615 -2.467 1.00 90.00 127 ALA A O 1
ATOM 912 N N . MET A 1 128 ? 2.868 -2.804 -1.698 1.00 89.81 128 MET A N 1
ATOM 913 C CA . MET A 1 128 ? 3.800 -2.472 -2.772 1.00 89.81 128 MET A CA 1
ATOM 914 C C . MET A 1 128 ? 4.343 -3.757 -3.382 1.00 89.81 128 MET A C 1
ATOM 916 O O . MET A 1 128 ? 4.913 -4.578 -2.666 1.00 89.81 128 MET A O 1
ATOM 920 N N . ALA A 1 129 ? 4.211 -3.883 -4.703 1.00 87.88 129 ALA A N 1
ATOM 921 C CA . ALA A 1 129 ? 4.818 -4.979 -5.441 1.00 87.88 129 ALA A CA 1
ATOM 922 C C . ALA A 1 129 ? 6.346 -4.937 -5.288 1.00 87.88 129 ALA A C 1
ATOM 924 O O . ALA A 1 129 ? 6.964 -3.875 -5.436 1.00 87.88 129 ALA A O 1
ATOM 925 N N . GLN A 1 130 ? 6.945 -6.082 -4.980 1.00 78.56 130 GLN A N 1
ATOM 926 C CA . GLN A 1 130 ? 8.387 -6.248 -4.843 1.00 78.56 130 GLN A CA 1
ATOM 927 C C . GLN A 1 130 ? 9.078 -6.085 -6.196 1.00 78.56 130 GLN A C 1
ATOM 929 O O . GLN A 1 130 ? 10.074 -5.366 -6.309 1.00 78.56 130 GLN A O 1
ATOM 934 N N . GLU A 1 131 ? 8.509 -6.719 -7.220 1.00 82.25 131 GLU A N 1
ATOM 935 C CA . GLU A 1 131 ? 8.993 -6.613 -8.586 1.00 82.25 131 GLU A CA 1
ATOM 936 C C . GLU A 1 131 ? 8.547 -5.285 -9.212 1.00 82.25 131 GLU A C 1
ATOM 938 O O . GLU A 1 131 ? 7.371 -4.904 -9.117 1.00 82.25 131 GLU A O 1
ATOM 943 N N . PRO A 1 132 ? 9.462 -4.557 -9.870 1.00 82.69 132 PRO A N 1
ATOM 944 C CA . PRO A 1 132 ? 9.078 -3.390 -10.637 1.00 82.69 132 PRO A CA 1
ATOM 945 C C . PRO A 1 132 ? 8.202 -3.803 -11.827 1.00 82.69 132 PRO A C 1
ATOM 947 O O . PRO A 1 132 ? 8.304 -4.898 -12.379 1.00 82.69 132 PRO A O 1
ATOM 950 N N . LEU A 1 133 ? 7.362 -2.876 -12.272 1.00 85.25 133 LEU A N 1
ATOM 951 C CA . LEU A 1 133 ? 6.667 -2.981 -13.547 1.00 85.25 133 LEU A CA 1
ATOM 952 C C . LEU A 1 133 ? 7.687 -2.989 -14.695 1.00 85.25 133 LEU A C 1
ATOM 954 O O . LEU A 1 133 ? 8.827 -2.552 -14.537 1.00 85.25 133 LEU A O 1
ATOM 958 N N . ALA A 1 134 ? 7.261 -3.422 -15.885 1.00 84.56 134 ALA A N 1
ATOM 959 C CA . ALA A 1 134 ? 8.127 -3.548 -17.067 1.00 84.56 134 ALA A CA 1
ATOM 960 C C . ALA A 1 134 ? 8.880 -2.254 -17.448 1.00 84.56 134 ALA A C 1
ATOM 962 O O . ALA A 1 134 ? 9.901 -2.283 -18.126 1.00 84.56 134 ALA A O 1
ATOM 963 N N . ASP A 1 135 ? 8.372 -1.112 -17.004 1.00 82.38 135 ASP A N 1
ATOM 964 C CA . ASP A 1 135 ? 8.930 0.219 -17.227 1.00 82.38 135 ASP A CA 1
ATOM 965 C C . ASP A 1 135 ? 9.790 0.745 -16.057 1.00 82.38 135 ASP A C 1
ATOM 967 O O . ASP A 1 135 ? 10.104 1.936 -16.001 1.00 82.38 135 ASP A O 1
ATOM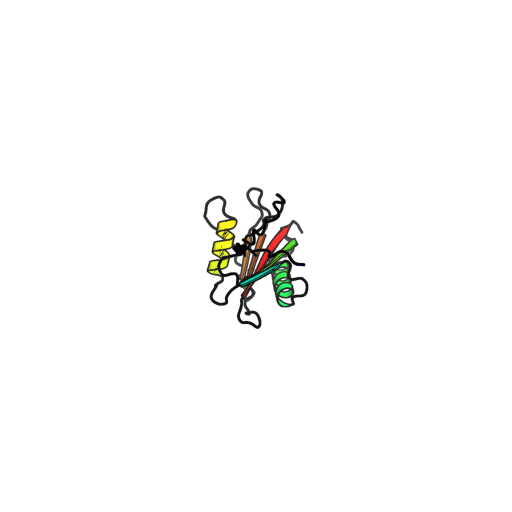 971 N N . GLY A 1 136 ? 10.133 -0.121 -15.101 1.00 84.69 136 GLY A N 1
ATOM 972 C CA . GLY A 1 136 ? 10.929 0.190 -13.914 1.00 84.69 136 GLY A CA 1
ATOM 973 C C . GLY A 1 136 ? 10.163 0.893 -12.789 1.00 84.69 136 GLY A C 1
ATOM 974 O O . GLY A 1 136 ? 10.721 1.090 -11.711 1.00 84.69 136 GLY A O 1
ATOM 975 N N . GLY A 1 137 ? 8.903 1.287 -12.999 1.00 87.62 137 GLY A N 1
ATOM 976 C CA . GLY A 1 137 ? 8.061 1.865 -11.951 1.00 87.62 137 GLY A CA 1
ATOM 977 C C . GLY A 1 137 ? 7.653 0.837 -10.896 1.00 87.62 137 GLY A C 1
ATOM 978 O O . GLY A 1 137 ? 7.708 -0.365 -11.132 1.00 87.62 137 GLY A O 1
ATOM 979 N N . LYS A 1 138 ? 7.198 1.299 -9.732 1.00 89.06 138 LYS A N 1
ATOM 980 C CA . LYS A 1 138 ? 6.655 0.417 -8.687 1.00 89.06 138 LYS A CA 1
ATOM 981 C C . LYS A 1 138 ? 5.143 0.466 -8.669 1.00 89.06 138 LYS A C 1
ATOM 983 O O . LYS A 1 138 ? 4.564 1.551 -8.755 1.00 89.06 138 LYS A O 1
ATOM 988 N N . LEU A 1 139 ? 4.516 -0.694 -8.525 1.00 91.69 139 LEU A N 1
ATOM 989 C CA . LEU A 1 139 ? 3.078 -0.788 -8.336 1.00 91.69 139 LEU A CA 1
ATOM 990 C C . LEU A 1 139 ? 2.748 -0.719 -6.847 1.00 91.69 139 LEU A C 1
ATOM 992 O O . LEU A 1 139 ? 3.284 -1.487 -6.051 1.00 91.69 139 LEU A O 1
ATOM 996 N N . VAL A 1 140 ? 1.851 0.191 -6.485 1.00 91.62 140 VAL A N 1
ATOM 997 C CA . VAL A 1 140 ? 1.334 0.326 -5.122 1.00 91.62 140 VAL A CA 1
ATOM 998 C C . VAL A 1 140 ? -0.182 0.220 -5.155 1.00 91.62 140 VAL A C 1
ATOM 1000 O O . VAL A 1 140 ? -0.833 0.913 -5.935 1.00 91.62 140 VAL A O 1
ATOM 1003 N N . GLY A 1 141 ? -0.739 -0.647 -4.317 1.00 91.44 141 GLY A N 1
ATOM 1004 C CA . GLY A 1 141 ? -2.172 -0.856 -4.150 1.00 91.44 141 GLY A CA 1
ATOM 1005 C C . GLY A 1 141 ? -2.667 -0.338 -2.803 1.00 91.44 141 GLY A C 1
ATOM 1006 O O . GLY A 1 141 ? -2.015 -0.516 -1.777 1.00 91.44 141 GLY A O 1
ATOM 1007 N N . TYR A 1 142 ? -3.838 0.283 -2.819 1.00 90.25 142 TYR A N 1
ATOM 1008 C CA . TYR A 1 142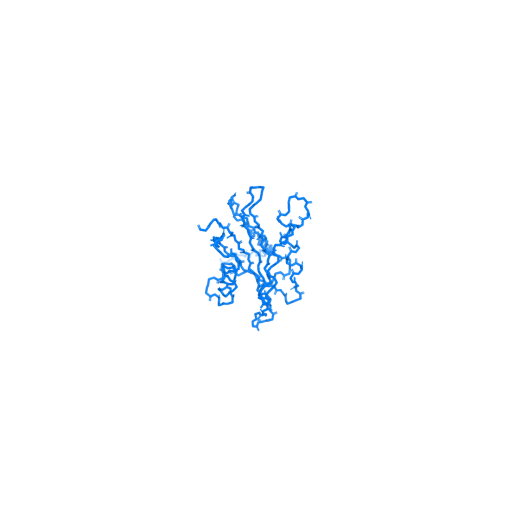 ? -4.566 0.773 -1.655 1.00 90.25 142 TYR A CA 1
ATOM 1009 C C . TYR A 1 142 ? -5.900 0.036 -1.595 1.00 90.25 142 TYR A C 1
ATOM 1011 O O . TYR A 1 142 ? -6.660 0.096 -2.559 1.00 90.25 142 TYR A O 1
ATOM 1019 N N . PHE A 1 143 ? -6.180 -0.649 -0.490 1.00 89.75 143 PHE A N 1
ATOM 1020 C CA . PHE A 1 143 ? -7.286 -1.595 -0.362 1.00 89.75 143 PHE A CA 1
ATOM 1021 C C . PHE A 1 143 ? -8.208 -1.194 0.785 1.00 89.75 143 PHE A C 1
ATOM 1023 O O . PHE A 1 143 ? -7.804 -1.214 1.948 1.00 89.75 143 PHE A O 1
ATOM 1030 N N . GLU A 1 144 ? -9.459 -0.863 0.474 1.00 89.81 144 GLU A N 1
ATOM 1031 C CA . GLU A 1 144 ? -10.494 -0.726 1.499 1.00 89.81 144 GLU A CA 1
ATOM 1032 C C . GLU A 1 144 ? -10.960 -2.116 1.921 1.00 89.81 144 GLU A C 1
ATOM 1034 O O . GLU A 1 144 ? -11.300 -2.954 1.076 1.00 89.81 144 GLU A O 1
ATOM 1039 N N . LEU A 1 145 ? -10.969 -2.360 3.229 1.00 88.31 145 LEU A N 1
ATOM 1040 C CA . LEU A 1 145 ? -11.311 -3.652 3.799 1.00 88.31 145 LEU A CA 1
ATOM 1041 C C . LEU A 1 145 ? -12.643 -3.572 4.540 1.00 88.31 145 LEU A C 1
ATOM 1043 O O . LEU A 1 145 ? -12.920 -2.624 5.277 1.00 88.31 145 LEU A O 1
ATOM 1047 N N . GLY A 1 146 ? -13.451 -4.605 4.354 1.00 88.00 146 GLY A N 1
ATOM 1048 C CA . GLY A 1 146 ? -14.703 -4.817 5.059 1.00 88.00 146 GLY A CA 1
ATOM 1049 C C . GLY A 1 146 ? -14.679 -6.096 5.888 1.00 88.00 146 GLY A C 1
ATOM 1050 O O . GLY A 1 146 ? -13.705 -6.851 5.818 1.00 88.00 146 GLY A O 1
ATOM 1051 N N . PRO A 1 147 ? -15.759 -6.357 6.642 1.00 85.94 147 PRO A N 1
ATOM 1052 C CA . PRO A 1 147 ? -15.973 -7.669 7.241 1.00 85.94 147 PRO A CA 1
ATOM 1053 C C . PRO A 1 147 ? -15.969 -8.768 6.155 1.00 85.94 147 PRO A C 1
ATOM 1055 O O . PRO A 1 147 ? -16.265 -8.454 4.994 1.00 85.94 147 PRO A O 1
ATOM 1058 N N . PRO A 1 148 ? -15.603 -10.010 6.517 1.00 83.06 148 PRO A N 1
ATOM 1059 C CA . PRO A 1 148 ? -15.516 -11.136 5.587 1.00 83.06 148 PRO A CA 1
ATOM 1060 C C . PRO A 1 148 ? -16.831 -11.430 4.851 1.00 83.06 148 PRO A C 1
ATOM 1062 O O . PRO A 1 148 ? -17.914 -11.270 5.460 1.00 83.06 148 PRO A O 1
#

Sequence (148 aa):
MTRAAITIIMLALATPAACSAQAPQDGTRMMIAAPPGTAKDLGSAAGDPAATALAALVARQIGGDYRIQSARFFRMQAVIGWNSVSKFVAGQRSSTGMPPSPRFHDGGLDLIDLYPAEGGKPAFAVAMAQEPLADGGKLVGYFELGPP

Foldseek 3Di:
DDDDDDDDDDDDDDDPPPPPPPPPPPVQDLDQDDAPQFPDKCAQVPPPPQSVVQQVVVDVVCDLAKDFPGKTKTWGALPDDPVSVQLSVQCSPDPPRDRDPFPFPPDPFWGKGWDPDDPNRFTKMKTWHPDADPVSTIMIMITGIDND

Secondary structure (DSSP, 8-state):
--------------------------TTS--PPPPTTEEEEEET-TT-HHHHHHHHHHHHHHGGG-EEEEEEEEEEPTT--HHHHHHHHHHHH-SSSSPP------SSS-EEEEE--BTTBPEEEEEE-SSPPTTSPEEEEEEEEE--